Protein AF-U9TXU2-F1 (afdb_monomer_lite)

Secondary structure (DSSP, 8-state):
--HHHHHHTT--HHHHHHHHHHHH-TT--HHHHHHHHHHHHHHHHHHHHHHHHHHHHHHHHHHH---SS-S--HHHHHHHHHTTS--S----

Structure (mmCIF, N/CA/C/O backbone):
data_AF-U9TXU2-F1
#
_entry.id   AF-U9TXU2-F1
#
loop_
_atom_site.group_PDB
_atom_site.id
_atom_site.type_symbol
_atom_site.label_atom_id
_atom_site.label_alt_id
_atom_site.label_comp_id
_atom_site.label_asym_id
_atom_site.label_entity_id
_atom_site.label_seq_id
_atom_site.pdbx_PDB_ins_code
_atom_site.Cartn_x
_atom_site.Cartn_y
_atom_site.Cartn_z
_atom_site.occupancy
_atom_site.B_iso_or_equiv
_atom_site.auth_seq_id
_atom_site.auth_comp_id
_atom_site.auth_asym_id
_atom_site.auth_atom_id
_atom_site.pdbx_PDB_model_num
ATOM 1 N N . MET A 1 1 ? -2.912 1.064 25.537 1.00 62.94 1 MET A N 1
ATOM 2 C CA . MET A 1 1 ? -2.674 0.989 24.079 1.00 62.94 1 MET A CA 1
ATOM 3 C C . MET A 1 1 ? -1.373 1.717 23.763 1.00 62.94 1 MET A C 1
ATOM 5 O O . MET A 1 1 ? -1.159 2.770 24.349 1.00 62.94 1 MET A O 1
ATOM 9 N N . HIS A 1 2 ? -0.496 1.160 22.921 1.00 68.69 2 HIS A N 1
ATOM 10 C CA . HIS A 1 2 ? 0.793 1.774 22.571 1.00 68.69 2 HIS A CA 1
ATOM 11 C C . HIS A 1 2 ? 0.665 2.458 21.193 1.00 68.69 2 HIS A C 1
ATOM 13 O O . HIS A 1 2 ? 0.662 1.762 20.180 1.00 68.69 2 HIS A O 1
ATOM 19 N N . PRO A 1 3 ? 0.497 3.791 21.121 1.00 63.69 3 PRO A N 1
ATOM 20 C CA . PRO A 1 3 ? 0.108 4.481 19.886 1.00 63.69 3 PRO A CA 1
ATOM 21 C C . PRO A 1 3 ? 1.174 4.444 18.781 1.00 63.69 3 PRO A C 1
ATOM 23 O O . PRO A 1 3 ? 0.830 4.612 17.616 1.00 63.69 3 PRO A O 1
ATOM 26 N N . MET A 1 4 ? 2.446 4.188 19.114 1.00 70.44 4 MET A N 1
ATOM 27 C CA . MET A 1 4 ? 3.493 4.025 18.096 1.00 70.44 4 MET A CA 1
ATOM 28 C C . MET A 1 4 ? 3.314 2.748 17.266 1.00 70.44 4 MET A C 1
ATOM 30 O O . MET A 1 4 ? 3.343 2.831 16.047 1.00 70.44 4 MET A O 1
ATOM 34 N N . ILE A 1 5 ? 2.988 1.610 17.891 1.00 78.31 5 ILE A N 1
ATOM 35 C CA . ILE A 1 5 ? 2.817 0.330 17.178 1.00 78.31 5 ILE A CA 1
ATOM 36 C C . ILE A 1 5 ? 1.663 0.403 16.167 1.00 78.31 5 ILE A C 1
ATOM 38 O O . ILE A 1 5 ? 1.757 -0.153 15.081 1.00 78.31 5 ILE A O 1
ATOM 42 N N . ALA A 1 6 ? 0.579 1.117 16.489 1.00 78.50 6 ALA A N 1
ATOM 43 C CA . ALA A 1 6 ? -0.535 1.282 15.556 1.00 78.50 6 ALA A CA 1
ATOM 44 C C . ALA A 1 6 ? -0.128 2.088 14.307 1.00 78.50 6 ALA A C 1
ATOM 46 O O . ALA A 1 6 ? -0.516 1.749 13.196 1.00 78.50 6 ALA A O 1
ATOM 47 N N . ARG A 1 7 ? 0.717 3.112 14.468 1.00 80.75 7 ARG A N 1
ATOM 48 C CA . ARG A 1 7 ? 1.254 3.870 13.329 1.00 80.75 7 ARG A CA 1
ATOM 49 C C . ARG A 1 7 ? 2.229 3.042 12.496 1.00 80.75 7 ARG A C 1
ATOM 51 O O . ARG A 1 7 ? 2.178 3.125 11.274 1.00 80.75 7 ARG A O 1
ATOM 58 N N . ASP A 1 8 ? 3.067 2.230 13.138 1.00 84.12 8 ASP A N 1
ATOM 59 C CA . ASP A 1 8 ? 4.008 1.336 12.446 1.00 84.12 8 ASP A CA 1
ATOM 60 C C . ASP A 1 8 ? 3.281 0.279 11.601 1.00 84.12 8 ASP A C 1
ATOM 62 O O . ASP A 1 8 ? 3.772 -0.132 10.553 1.00 84.12 8 ASP A O 1
ATOM 66 N N . LEU A 1 9 ? 2.085 -0.128 12.034 1.00 82.38 9 LEU A N 1
ATOM 67 C CA . LEU A 1 9 ? 1.212 -1.046 11.303 1.00 82.38 9 LEU A CA 1
ATOM 68 C C . LEU A 1 9 ? 0.404 -0.374 10.183 1.00 82.38 9 LEU A C 1
ATOM 70 O O . LEU A 1 9 ? -0.326 -1.063 9.483 1.00 82.38 9 LEU A O 1
ATOM 74 N N . GLY A 1 10 ? 0.543 0.939 9.982 1.00 82.75 10 GLY A N 1
ATOM 75 C CA . GLY A 1 10 ? -0.111 1.650 8.883 1.00 82.75 10 GLY A CA 1
ATOM 76 C C . GLY A 1 10 ? -1.552 2.083 9.155 1.00 82.75 10 GLY A C 1
ATOM 77 O O . GLY A 1 10 ? -2.202 2.569 8.228 1.00 82.75 10 GLY A O 1
ATOM 78 N N . PHE A 1 11 ? -2.032 1.985 10.400 1.00 83.38 11 PHE A N 1
ATOM 79 C CA . PHE A 1 11 ? -3.335 2.539 10.761 1.00 83.38 11 PHE A CA 1
ATOM 80 C C . PHE A 1 11 ? -3.336 4.059 10.565 1.00 83.38 11 PHE A C 1
ATOM 82 O O . PHE A 1 11 ? -2.434 4.777 11.018 1.00 83.38 11 PHE A O 1
ATOM 89 N N . SER A 1 12 ? -4.379 4.558 9.908 1.00 83.19 12 SER A N 1
ATOM 90 C CA . SER A 1 12 ? -4.657 5.986 9.809 1.00 83.19 12 SER A CA 1
ATOM 91 C C . SER A 1 12 ? -4.973 6.584 11.184 1.00 83.19 12 SER A C 1
ATOM 93 O O . SER A 1 12 ? -5.303 5.886 12.145 1.00 83.19 12 SER A O 1
ATOM 95 N N . LEU A 1 13 ? -4.899 7.913 11.296 1.00 82.94 13 LEU A N 1
ATOM 96 C CA . LEU A 1 13 ? -5.257 8.605 12.540 1.00 82.94 13 LEU A CA 1
ATOM 97 C C . LEU A 1 13 ? -6.718 8.360 12.947 1.00 82.94 13 LEU A C 1
ATOM 99 O O . LEU A 1 13 ? -7.004 8.292 14.141 1.00 82.94 13 LEU A O 1
ATOM 103 N N . GLU A 1 14 ? -7.614 8.206 11.971 1.00 82.44 14 GLU A N 1
ATOM 104 C CA . GLU A 1 14 ? -9.027 7.903 12.200 1.00 82.44 14 GLU A CA 1
ATOM 105 C C . GLU A 1 14 ? -9.208 6.492 12.781 1.00 82.44 14 GLU A C 1
ATOM 107 O O . GLU A 1 14 ? -9.810 6.341 13.843 1.00 82.44 14 GLU A O 1
ATOM 112 N N . GLU A 1 15 ? -8.572 5.474 12.192 1.00 79.31 15 GLU A N 1
ATOM 113 C CA . GLU A 1 15 ? -8.636 4.098 12.708 1.00 79.31 15 GLU A CA 1
ATOM 114 C C . GLU A 1 15 ? -7.974 3.963 14.090 1.00 79.31 15 GLU A C 1
ATOM 116 O O . GLU A 1 15 ? -8.462 3.231 14.954 1.00 79.31 15 GLU A O 1
ATOM 121 N N . ILE A 1 16 ? -6.885 4.699 14.348 1.00 84.88 16 ILE A N 1
ATOM 122 C CA . ILE A 1 16 ? -6.266 4.763 15.683 1.00 84.88 16 ILE A CA 1
ATOM 123 C C . ILE A 1 16 ? -7.242 5.372 16.697 1.00 84.88 16 ILE A C 1
ATOM 125 O O . ILE A 1 16 ? -7.320 4.898 17.835 1.00 84.88 16 ILE A O 1
ATOM 129 N N . ALA A 1 17 ? -7.996 6.405 16.310 1.00 85.31 17 ALA A N 1
ATOM 130 C CA . ALA A 1 17 ? -9.018 6.997 17.165 1.00 85.31 17 ALA A CA 1
ATOM 131 C C . ALA A 1 17 ? -10.161 6.009 17.450 1.00 85.3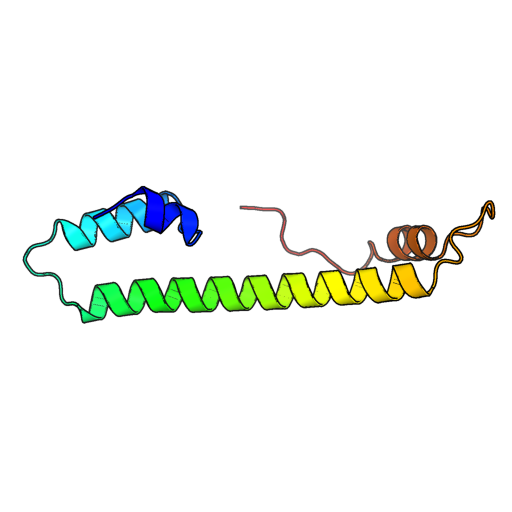1 17 ALA A C 1
ATOM 133 O O . ALA A 1 17 ? -10.639 5.944 18.584 1.00 85.31 17 ALA A O 1
ATOM 134 N N . ASP A 1 18 ? -10.561 5.193 16.477 1.00 83.12 18 ASP A N 1
ATOM 135 C CA . ASP A 1 18 ? -11.588 4.166 16.673 1.00 83.12 18 ASP A CA 1
ATOM 136 C C . ASP A 1 18 ? -11.105 3.007 17.553 1.00 83.12 18 ASP A C 1
ATOM 138 O O . ASP A 1 18 ? -11.816 2.589 18.472 1.00 83.12 18 ASP A O 1
ATOM 142 N N . LEU A 1 19 ? -9.853 2.566 17.389 1.00 82.25 19 LEU A N 1
ATOM 143 C CA . LEU A 1 19 ? -9.206 1.617 18.302 1.00 82.25 19 LEU A CA 1
ATOM 144 C C . LEU A 1 19 ? -9.140 2.160 19.739 1.00 82.25 19 LEU A C 1
ATOM 146 O O . LEU A 1 19 ? -9.358 1.411 20.695 1.00 82.25 19 LEU A O 1
ATOM 150 N N . LEU A 1 20 ? -8.877 3.460 19.909 1.00 82.94 20 LEU A N 1
ATOM 151 C CA . LEU A 1 20 ? -8.892 4.130 21.214 1.00 82.94 20 LEU A CA 1
ATOM 152 C C . LEU A 1 20 ? -10.288 4.163 21.838 1.00 82.94 20 LEU A C 1
ATOM 154 O O . LEU A 1 20 ? -10.414 3.900 23.037 1.00 82.94 20 LEU A O 1
ATOM 158 N N . LYS A 1 21 ? -11.330 4.455 21.049 1.00 83.25 21 LYS A N 1
A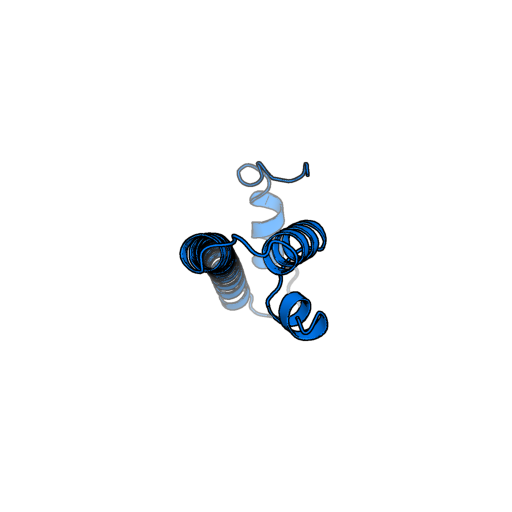TOM 159 C CA . LYS A 1 21 ? -12.728 4.430 21.513 1.00 83.25 21 LYS A CA 1
ATOM 160 C C . LYS A 1 21 ? -13.111 3.031 21.986 1.00 83.25 21 LYS A C 1
ATOM 162 O O . LYS A 1 21 ? -13.588 2.889 23.110 1.00 83.25 21 LYS A O 1
ATOM 167 N N . LEU A 1 22 ? -12.815 2.003 21.183 1.00 80.88 22 LEU A N 1
ATOM 168 C CA . LEU A 1 22 ? -13.039 0.605 21.556 1.00 80.88 22 LEU A CA 1
ATOM 169 C C . LEU A 1 22 ? -12.255 0.234 22.816 1.00 80.88 22 LEU A C 1
ATOM 171 O O . LEU A 1 22 ? -12.790 -0.421 23.700 1.00 80.88 22 LEU A O 1
ATOM 175 N N . TRP A 1 23 ? -11.004 0.681 22.953 1.00 74.31 23 TRP A N 1
ATOM 176 C CA . TRP A 1 23 ? -10.210 0.440 24.159 1.00 74.31 23 TRP A CA 1
ATOM 177 C C . TRP A 1 23 ? -10.792 1.110 25.415 1.00 74.31 23 TRP A C 1
ATOM 179 O O . TRP A 1 23 ? -10.645 0.577 26.517 1.00 74.31 23 TRP A O 1
ATOM 189 N N . ASN A 1 24 ? -11.428 2.271 25.283 1.00 76.88 24 ASN A N 1
ATOM 190 C CA . ASN A 1 24 ? -12.005 2.984 26.421 1.00 76.88 24 ASN A CA 1
ATOM 191 C C . ASN A 1 24 ? -13.386 2.440 26.835 1.00 76.88 24 ASN A C 1
ATOM 193 O O . ASN A 1 24 ? -13.831 2.679 27.958 1.00 76.88 24 ASN A O 1
ATOM 197 N N . ASP A 1 25 ? -14.044 1.677 25.961 1.00 81.12 25 ASP A N 1
ATOM 198 C CA . ASP A 1 25 ? -15.290 0.982 26.266 1.00 81.12 25 ASP A CA 1
ATOM 199 C C . ASP A 1 25 ? -15.031 -0.263 27.137 1.00 81.12 25 ASP A C 1
ATOM 201 O O . ASP A 1 25 ? -14.320 -1.200 26.757 1.00 81.12 25 ASP A O 1
ATOM 205 N N . LYS A 1 26 ? -15.615 -0.275 28.342 1.00 70.69 26 LYS A N 1
ATOM 206 C CA . LYS A 1 26 ? -15.502 -1.390 29.298 1.00 70.69 26 LYS A CA 1
ATOM 207 C C . LYS A 1 26 ? -16.414 -2.573 28.973 1.00 70.69 26 LYS A C 1
ATOM 209 O O . LYS A 1 26 ? -16.249 -3.629 29.576 1.00 70.69 26 LYS A O 1
ATOM 214 N N . SER A 1 27 ? -17.352 -2.398 28.048 1.00 79.00 27 SER A N 1
ATOM 215 C CA . SER A 1 27 ? -18.259 -3.438 27.556 1.00 79.00 27 SER A CA 1
ATOM 216 C C . SER A 1 27 ? -17.788 -4.085 26.251 1.00 79.00 27 SER A C 1
ATOM 218 O O . SER A 1 27 ? -18.431 -5.019 25.771 1.00 79.00 27 SER A O 1
ATOM 220 N N . ARG A 1 28 ? -16.657 -3.624 25.693 1.00 78.75 28 ARG A N 1
ATOM 221 C CA . ARG A 1 28 ? -16.153 -4.089 24.397 1.00 78.75 28 ARG A CA 1
ATOM 222 C C . ARG A 1 28 ? -16.002 -5.606 24.359 1.00 78.75 28 ARG A C 1
ATOM 224 O O . ARG A 1 28 ? -15.471 -6.223 25.290 1.00 78.75 28 ARG A O 1
ATOM 231 N N . GLN A 1 29 ? -16.347 -6.192 23.221 1.00 82.56 29 GLN A N 1
ATOM 232 C CA . GLN A 1 29 ? -16.006 -7.576 22.941 1.00 82.56 29 GLN A CA 1
ATOM 233 C C . GLN A 1 29 ? -14.691 -7.635 22.166 1.00 82.56 29 GLN A C 1
ATOM 235 O O . GLN A 1 29 ? -14.406 -6.815 21.295 1.00 82.56 29 GLN A O 1
ATOM 240 N N . SER A 1 30 ? -13.862 -8.638 22.462 1.00 82.75 30 SER A N 1
ATOM 241 C CA . SER A 1 30 ? -12.637 -8.888 21.691 1.00 82.75 30 SER A CA 1
ATOM 242 C C . SER A 1 30 ? -12.930 -9.189 20.216 1.00 82.75 30 SER A C 1
ATOM 244 O O . SER A 1 30 ? -12.069 -8.961 19.369 1.00 82.75 30 SER A O 1
ATOM 246 N N . ALA A 1 31 ? -14.148 -9.651 19.908 1.00 85.75 31 ALA A N 1
ATOM 247 C CA . ALA A 1 31 ? -14.639 -9.862 18.552 1.00 85.75 31 ALA A CA 1
ATOM 248 C C . ALA A 1 31 ? -14.635 -8.569 17.718 1.00 85.75 31 ALA A C 1
ATOM 250 O O . ALA A 1 31 ? -14.175 -8.598 16.578 1.00 85.75 31 ALA A O 1
ATOM 251 N N . ASP A 1 32 ? -15.050 -7.437 18.292 1.00 80.94 32 ASP A N 1
ATOM 252 C CA . ASP A 1 32 ? -15.091 -6.151 17.584 1.00 80.94 32 ASP A CA 1
ATOM 253 C C . ASP A 1 32 ? -13.686 -5.638 17.263 1.00 80.94 32 ASP A C 1
ATOM 255 O O . ASP A 1 32 ? -13.412 -5.195 16.149 1.00 80.94 32 ASP A O 1
ATOM 259 N N . VAL A 1 33 ? -12.763 -5.783 18.220 1.00 83.81 33 VAL A N 1
ATOM 260 C CA . VAL A 1 33 ? -11.348 -5.432 18.031 1.00 83.81 33 VAL A CA 1
ATOM 261 C C . VAL A 1 33 ? -10.714 -6.312 16.953 1.00 83.81 33 VAL A C 1
ATOM 263 O O . VAL A 1 33 ? -9.986 -5.813 16.097 1.00 83.81 33 VAL A O 1
ATOM 266 N N . LYS A 1 34 ? -11.004 -7.621 16.966 1.00 87.19 34 LYS A N 1
ATOM 267 C CA . LYS A 1 34 ? -10.503 -8.556 15.952 1.00 87.19 34 LYS A CA 1
ATOM 268 C C . LYS A 1 34 ? -11.044 -8.222 14.563 1.00 87.19 34 LYS A C 1
ATOM 270 O O . LYS A 1 34 ? -10.278 -8.274 13.609 1.00 87.19 34 LYS A O 1
ATOM 275 N N . ARG A 1 35 ? -12.331 -7.880 14.449 1.00 87.69 35 ARG A N 1
ATOM 276 C CA . ARG A 1 35 ? -12.952 -7.507 13.173 1.00 87.69 35 ARG A CA 1
ATOM 277 C C . ARG A 1 35 ? -12.275 -6.277 12.567 1.00 87.69 35 ARG A C 1
ATOM 279 O O . ARG A 1 35 ? -11.852 -6.347 11.422 1.00 87.69 35 ARG A O 1
ATOM 286 N N . LEU A 1 36 ? -12.089 -5.213 13.351 1.00 84.88 36 LEU A N 1
ATOM 287 C CA . LEU A 1 36 ? -11.414 -3.996 12.885 1.00 84.88 36 LEU A CA 1
ATOM 288 C C . LEU A 1 36 ? -9.966 -4.268 12.444 1.00 84.88 36 LEU A C 1
ATOM 290 O O . LEU A 1 36 ? -9.528 -3.798 11.399 1.00 84.88 36 LEU A O 1
ATOM 294 N N . ALA A 1 37 ? -9.222 -5.066 13.217 1.00 85.69 37 ALA A N 1
ATOM 295 C CA . ALA A 1 37 ? -7.859 -5.443 12.850 1.00 85.69 37 ALA A CA 1
ATOM 296 C C . ALA A 1 37 ? -7.807 -6.285 11.560 1.00 85.69 37 ALA A C 1
ATOM 298 O O . ALA A 1 37 ? -6.887 -6.115 10.763 1.00 85.69 37 ALA A O 1
ATOM 299 N N . GLN A 1 38 ? -8.784 -7.173 11.347 1.00 90.62 38 GLN A N 1
ATOM 300 C CA . GLN A 1 38 ? -8.878 -7.980 10.130 1.00 90.62 38 GLN A CA 1
ATOM 301 C C . GLN A 1 38 ? -9.221 -7.121 8.909 1.00 90.62 38 GLN A C 1
ATOM 303 O O . GLN A 1 38 ? -8.568 -7.256 7.883 1.00 90.62 38 GLN A O 1
ATOM 308 N N . GLU A 1 39 ? -10.177 -6.197 9.029 1.00 89.25 39 GLU A N 1
ATOM 309 C CA . GLU A 1 39 ? -10.533 -5.264 7.949 1.00 89.25 39 GLU A CA 1
ATOM 310 C C . GLU A 1 39 ? -9.318 -4.438 7.493 1.00 89.25 39 GLU A C 1
ATOM 312 O O . GLU A 1 39 ? -9.092 -4.275 6.291 1.00 89.25 39 GLU A O 1
ATOM 317 N N . HIS A 1 40 ? -8.495 -3.980 8.444 1.00 88.56 40 HIS A N 1
ATOM 318 C CA . HIS A 1 40 ? -7.256 -3.266 8.137 1.00 88.56 40 HIS A CA 1
ATOM 319 C C . HIS A 1 40 ? -6.195 -4.177 7.496 1.00 88.56 40 HIS A C 1
ATOM 321 O O . HIS A 1 40 ? -5.545 -3.778 6.530 1.00 88.56 40 HIS A O 1
ATOM 327 N N . MET A 1 41 ? -6.041 -5.417 7.980 1.00 91.38 41 MET A N 1
ATOM 328 C CA . MET A 1 41 ? -5.142 -6.405 7.368 1.00 91.38 41 MET A CA 1
ATOM 329 C C . MET A 1 41 ? -5.507 -6.655 5.901 1.00 91.38 41 MET A C 1
ATOM 331 O O . MET A 1 41 ? -4.641 -6.581 5.031 1.00 91.38 41 MET A O 1
ATOM 335 N N . ASP A 1 42 ? -6.790 -6.873 5.617 1.00 93.56 42 ASP A N 1
ATOM 336 C CA . ASP A 1 42 ? -7.272 -7.120 4.259 1.00 93.56 42 ASP A CA 1
ATOM 337 C C . ASP A 1 42 ? -6.993 -5.911 3.343 1.00 93.56 42 ASP A C 1
ATOM 339 O O . ASP A 1 42 ? -6.719 -6.069 2.151 1.00 93.56 42 ASP A O 1
ATOM 343 N N . ASP A 1 43 ? -7.044 -4.683 3.873 1.00 88.88 43 ASP A N 1
ATOM 344 C CA . ASP A 1 43 ? -6.679 -3.481 3.119 1.00 88.88 43 ASP A CA 1
ATOM 345 C C . ASP A 1 43 ? -5.182 -3.385 2.822 1.00 88.88 43 ASP A C 1
ATOM 347 O O . ASP A 1 43 ? -4.793 -3.095 1.685 1.00 88.88 43 ASP A O 1
ATOM 351 N N . LEU A 1 44 ? -4.335 -3.689 3.806 1.00 89.44 44 LEU A N 1
ATOM 352 C CA . LEU A 1 44 ? -2.890 -3.759 3.610 1.00 89.44 44 LEU A CA 1
ATOM 353 C C . LEU A 1 44 ? -2.527 -4.796 2.543 1.00 89.44 44 LEU A C 1
ATOM 355 O O . LEU A 1 44 ? -1.742 -4.491 1.644 1.00 89.44 44 LEU A O 1
ATOM 359 N N . GLU A 1 45 ? -3.134 -5.983 2.580 1.00 93.25 45 GLU A N 1
ATOM 360 C CA . GLU A 1 45 ? -2.908 -7.030 1.580 1.00 93.25 45 GLU A CA 1
ATOM 361 C C . GLU A 1 45 ? -3.305 -6.573 0.168 1.00 93.25 45 GLU A C 1
ATOM 363 O O . GLU A 1 45 ? -2.521 -6.734 -0.775 1.00 93.25 45 GLU A O 1
ATOM 368 N N . ARG A 1 46 ? -4.459 -5.907 0.013 1.00 93.12 46 ARG A N 1
ATOM 369 C CA . ARG A 1 46 ? -4.875 -5.314 -1.274 1.00 93.12 46 ARG A CA 1
ATOM 370 C C . ARG A 1 46 ? -3.882 -4.268 -1.776 1.00 93.12 46 ARG A C 1
ATOM 372 O O . ARG A 1 46 ? -3.522 -4.263 -2.958 1.00 93.12 46 ARG A O 1
ATOM 379 N N . ARG A 1 47 ? -3.409 -3.377 -0.898 1.00 87.94 47 ARG A N 1
ATOM 380 C CA . ARG A 1 47 ? -2.398 -2.365 -1.251 1.00 87.94 47 ARG A CA 1
ATOM 381 C C . ARG A 1 47 ? -1.083 -3.021 -1.658 1.00 87.94 47 ARG A C 1
ATOM 383 O O . ARG A 1 47 ? -0.499 -2.621 -2.663 1.00 87.94 47 ARG A O 1
ATOM 390 N N . MET A 1 48 ? -0.635 -4.046 -0.936 1.00 92.56 48 MET A N 1
ATOM 391 C CA . MET A 1 48 ? 0.569 -4.806 -1.279 1.00 92.56 48 MET A CA 1
ATOM 392 C C . MET A 1 48 ? 0.451 -5.461 -2.653 1.00 92.56 48 MET A C 1
ATOM 394 O O . MET A 1 48 ? 1.403 -5.418 -3.430 1.00 92.56 48 MET A O 1
ATOM 398 N N . GLU A 1 49 ? -0.703 -6.036 -2.983 1.00 95.62 49 GLU A N 1
ATOM 399 C CA . GLU A 1 49 ? -0.940 -6.627 -4.298 1.00 95.62 49 GLU A CA 1
ATOM 400 C C . GLU A 1 49 ? -0.896 -5.571 -5.415 1.00 95.62 49 GLU A C 1
ATOM 402 O O . GLU A 1 49 ? -0.235 -5.771 -6.436 1.00 95.62 49 GLU A O 1
ATOM 407 N N . ASN A 1 50 ? -1.515 -4.405 -5.200 1.00 92.56 50 ASN A N 1
ATOM 408 C CA . ASN A 1 50 ? -1.423 -3.268 -6.122 1.00 92.56 50 ASN A CA 1
ATOM 409 C C . ASN A 1 50 ? 0.026 -2.805 -6.322 1.00 92.56 50 ASN A C 1
ATOM 411 O O . ASN A 1 50 ? 0.473 -2.649 -7.459 1.00 92.56 50 ASN A O 1
ATOM 415 N N . MET A 1 51 ? 0.782 -2.639 -5.234 1.00 94.56 51 MET A N 1
ATOM 416 C CA . MET A 1 51 ? 2.192 -2.249 -5.297 1.00 94.56 51 MET A CA 1
ATOM 417 C C . MET A 1 51 ? 3.042 -3.293 -6.020 1.00 94.56 51 MET A C 1
ATOM 419 O O . MET A 1 51 ? 3.907 -2.927 -6.814 1.00 94.56 51 MET A O 1
ATOM 423 N N . ARG A 1 52 ? 2.774 -4.589 -5.813 1.00 96.38 52 ARG A N 1
ATOM 424 C CA . ARG A 1 52 ? 3.434 -5.674 -6.555 1.00 96.38 52 ARG A CA 1
ATOM 425 C C . ARG A 1 52 ? 3.148 -5.579 -8.051 1.00 96.38 52 ARG A C 1
ATOM 427 O O . ARG A 1 52 ? 4.096 -5.579 -8.828 1.00 96.38 52 ARG A O 1
ATOM 434 N N . ARG A 1 53 ? 1.887 -5.388 -8.456 1.00 94.88 53 ARG A N 1
ATOM 435 C CA . ARG A 1 53 ? 1.515 -5.196 -9.873 1.00 94.88 53 ARG A CA 1
ATOM 436 C C . ARG A 1 53 ? 2.243 -4.011 -10.514 1.00 94.88 53 ARG A C 1
ATOM 438 O O . ARG A 1 53 ? 2.756 -4.121 -11.630 1.00 94.88 53 ARG A O 1
ATOM 445 N N . MET A 1 54 ? 2.311 -2.883 -9.809 1.00 92.94 54 MET A N 1
ATOM 446 C CA . MET A 1 54 ? 3.034 -1.697 -10.277 1.00 92.94 54 MET A CA 1
ATOM 447 C C . MET A 1 54 ? 4.537 -1.966 -10.397 1.00 92.94 54 MET A C 1
ATOM 449 O O . MET A 1 54 ? 5.146 -1.631 -11.413 1.00 92.94 54 MET A O 1
ATOM 453 N N . ALA A 1 55 ? 5.127 -2.621 -9.395 1.00 95.31 55 ALA A N 1
ATOM 454 C CA . ALA A 1 55 ? 6.535 -2.996 -9.406 1.00 95.31 55 ALA A CA 1
ATOM 455 C C . ALA A 1 55 ? 6.864 -3.971 -10.544 1.00 95.31 55 ALA A C 1
ATOM 457 O O . ALA A 1 55 ? 7.904 -3.825 -11.182 1.00 95.31 55 ALA A O 1
ATOM 458 N N . ASP A 1 56 ? 5.990 -4.933 -10.836 1.00 96.06 56 ASP A N 1
ATOM 459 C CA . ASP A 1 56 ? 6.169 -5.880 -11.938 1.00 96.06 56 ASP A CA 1
ATOM 460 C C . ASP A 1 56 ? 6.088 -5.190 -13.300 1.00 96.06 56 ASP A C 1
ATOM 462 O O . ASP A 1 56 ? 6.925 -5.443 -14.170 1.00 96.06 56 ASP A O 1
ATOM 466 N N . THR A 1 57 ? 5.152 -4.249 -13.454 1.00 92.81 57 THR A N 1
ATOM 467 C CA . THR A 1 57 ? 5.057 -3.394 -14.646 1.00 92.81 57 THR A CA 1
ATOM 468 C C . THR A 1 57 ? 6.350 -2.607 -14.845 1.00 92.81 57 THR A C 1
ATOM 470 O O . THR A 1 57 ? 6.975 -2.682 -15.903 1.00 92.81 57 THR A O 1
ATOM 473 N N . LEU A 1 58 ? 6.818 -1.910 -13.806 1.00 94.44 58 LEU A N 1
ATOM 474 C CA . LEU A 1 58 ? 8.060 -1.144 -13.873 1.00 94.44 58 LEU A CA 1
ATOM 475 C C . LEU A 1 58 ? 9.277 -2.043 -14.134 1.00 94.44 58 LEU A C 1
ATOM 477 O O . LEU A 1 58 ? 10.159 -1.684 -14.910 1.00 94.44 58 LEU A O 1
ATOM 481 N N . ARG A 1 59 ? 9.318 -3.244 -13.548 1.00 96.31 59 ARG A N 1
ATOM 482 C CA . ARG A 1 59 ? 10.379 -4.232 -13.779 1.00 96.31 59 ARG A CA 1
ATOM 483 C C . ARG A 1 59 ? 10.421 -4.685 -15.236 1.00 96.31 59 ARG A C 1
ATOM 485 O O . ARG A 1 59 ? 11.513 -4.861 -15.772 1.00 96.31 59 ARG A O 1
ATOM 492 N N . ALA A 1 60 ? 9.268 -4.877 -15.875 1.00 94.12 60 ALA A N 1
ATOM 493 C CA . ALA A 1 60 ? 9.198 -5.199 -17.298 1.00 94.12 60 ALA A CA 1
ATOM 494 C C . ALA A 1 60 ? 9.746 -4.049 -18.158 1.00 94.12 60 ALA A C 1
ATOM 496 O O . ALA A 1 60 ? 10.561 -4.288 -19.048 1.00 94.12 60 ALA A O 1
ATOM 497 N N . LEU A 1 61 ? 9.385 -2.804 -17.831 1.00 93.62 61 LEU A N 1
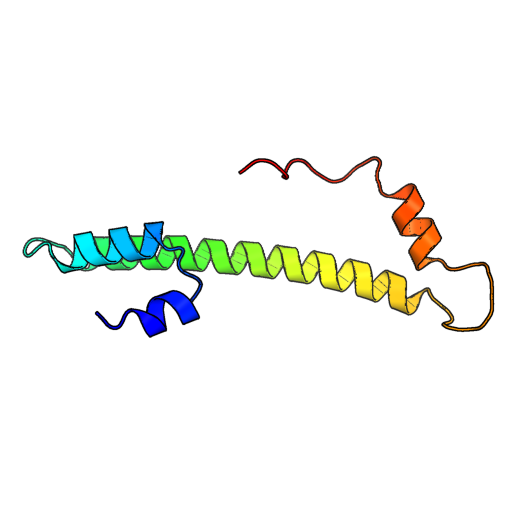ATOM 498 C CA . LEU A 1 61 ? 9.896 -1.619 -18.523 1.00 93.62 61 LEU A CA 1
ATOM 499 C C . LEU A 1 61 ? 11.414 -1.469 -18.363 1.00 93.62 61 LEU A C 1
ATOM 501 O O . LEU A 1 61 ? 12.116 -1.261 -19.350 1.00 93.62 61 LEU A O 1
ATOM 505 N N . ILE A 1 62 ? 11.940 -1.661 -17.151 1.00 95.12 62 ILE A N 1
ATOM 506 C CA . ILE A 1 62 ? 13.386 -1.641 -16.890 1.00 95.12 62 ILE A CA 1
ATOM 507 C C . ILE A 1 62 ? 14.102 -2.710 -17.720 1.00 95.12 62 ILE A C 1
ATOM 509 O O . ILE A 1 62 ? 15.103 -2.404 -18.354 1.00 95.12 62 ILE A O 1
ATOM 513 N N . LYS A 1 63 ? 13.575 -3.942 -17.777 1.00 94.81 63 LYS A N 1
ATOM 514 C CA . LYS A 1 63 ? 14.157 -5.022 -18.597 1.00 94.81 63 LYS A CA 1
ATOM 515 C C . LYS A 1 63 ? 14.177 -4.700 -20.092 1.00 94.81 63 LYS A C 1
ATOM 517 O O . LYS A 1 63 ? 15.041 -5.204 -20.799 1.00 94.81 63 LYS A O 1
ATOM 522 N N . SER A 1 64 ? 13.217 -3.910 -20.570 1.00 91.62 64 SER A N 1
ATOM 523 C CA . SER A 1 64 ? 13.158 -3.480 -21.970 1.00 91.62 64 SER A CA 1
ATOM 524 C C . SER A 1 64 ? 14.092 -2.309 -22.292 1.00 91.62 64 SER A C 1
ATOM 526 O O . SER A 1 64 ? 14.313 -2.013 -23.461 1.00 91.62 64 SER A O 1
ATOM 528 N N . CYS A 1 65 ? 14.644 -1.638 -21.278 1.00 94.25 65 CYS A N 1
ATOM 529 C CA . CYS A 1 65 ? 15.519 -0.489 -21.454 1.00 94.25 65 CYS A CA 1
ATOM 530 C C . CYS A 1 65 ? 16.987 -0.924 -21.525 1.00 94.25 65 CYS A C 1
ATOM 532 O O . CYS A 1 65 ? 17.475 -1.607 -20.628 1.00 94.25 65 CYS A O 1
ATOM 534 N N . ALA A 1 66 ? 17.704 -0.483 -22.564 1.00 91.69 66 ALA A N 1
ATOM 535 C CA . ALA A 1 66 ? 19.134 -0.760 -22.716 1.00 91.69 66 ALA A CA 1
ATOM 536 C C . ALA A 1 66 ? 20.004 -0.013 -21.687 1.00 91.69 66 ALA A C 1
ATOM 538 O O . ALA A 1 66 ? 21.077 -0.496 -21.335 1.00 91.69 66 ALA A O 1
ATOM 539 N N . GLY A 1 67 ? 19.535 1.138 -21.186 1.00 90.94 67 GLY A N 1
ATOM 540 C CA . GLY A 1 67 ? 20.259 1.943 -20.198 1.00 90.94 67 GLY A CA 1
ATOM 541 C C . GLY A 1 67 ? 21.521 2.624 -20.741 1.00 90.94 67 GLY A C 1
ATOM 542 O O . GLY A 1 67 ? 22.461 2.834 -19.980 1.00 90.94 67 GLY A O 1
ATOM 543 N N . ASP A 1 68 ? 21.558 2.938 -22.037 1.00 91.06 68 ASP A N 1
ATOM 544 C CA . ASP A 1 68 ? 22.676 3.586 -22.727 1.00 91.06 68 ASP A CA 1
ATOM 545 C C . ASP A 1 68 ? 22.317 5.010 -23.207 1.00 91.06 68 ASP A C 1
ATOM 547 O O . ASP A 1 68 ? 21.272 5.5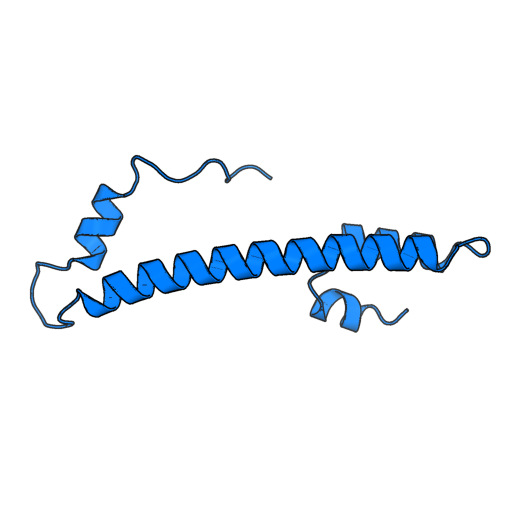59 -22.861 1.00 91.06 68 ASP A O 1
ATOM 551 N N . GLU A 1 69 ? 23.199 5.643 -23.987 1.00 89.88 69 GLU A N 1
ATOM 552 C CA . GLU A 1 69 ? 23.066 7.040 -24.444 1.0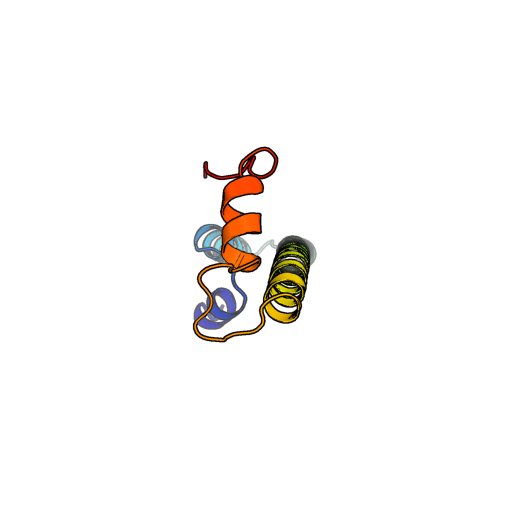0 89.88 69 GLU A CA 1
ATOM 553 C C . GLU A 1 69 ? 22.043 7.233 -25.586 1.00 89.88 69 GLU A C 1
ATOM 555 O O . GLU A 1 69 ? 21.989 8.292 -26.218 1.00 89.88 69 GLU A O 1
ATOM 560 N N . ARG A 1 70 ? 21.227 6.217 -25.896 1.00 85.88 70 ARG A N 1
ATOM 561 C CA . ARG A 1 70 ? 20.234 6.297 -26.974 1.00 85.88 70 ARG A CA 1
ATOM 562 C C . ARG A 1 70 ? 19.054 7.182 -26.574 1.00 85.88 70 ARG A C 1
ATOM 564 O O . ARG A 1 70 ? 18.549 7.130 -25.458 1.00 85.88 70 ARG A O 1
ATOM 571 N N . VAL A 1 71 ? 18.543 7.935 -27.547 1.00 84.38 71 VAL A N 1
ATOM 572 C CA . VAL A 1 71 ? 17.336 8.772 -27.391 1.00 84.38 71 VAL A CA 1
ATOM 573 C C . VAL A 1 71 ? 16.063 7.914 -27.297 1.00 84.38 71 VAL A C 1
ATOM 575 O O . VAL A 1 71 ? 15.053 8.321 -26.724 1.00 84.38 71 VAL A O 1
ATOM 578 N N . GLU A 1 72 ? 16.106 6.696 -27.838 1.00 84.94 72 GLU A N 1
ATOM 579 C CA . GLU A 1 72 ? 14.999 5.743 -27.809 1.00 84.94 72 GLU A CA 1
ATOM 580 C C . GLU A 1 72 ? 14.933 5.025 -26.454 1.00 84.94 72 GLU A C 1
ATOM 582 O O . GLU A 1 72 ? 15.572 3.998 -26.245 1.00 84.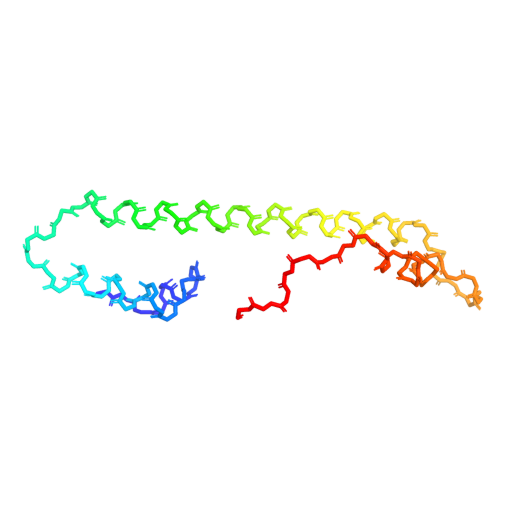94 72 GLU A O 1
ATOM 587 N N . CYS A 1 73 ? 14.140 5.567 -25.527 1.00 92.38 73 CYS A N 1
ATOM 588 C CA . CYS A 1 73 ? 13.894 4.969 -24.215 1.00 92.38 73 CYS A CA 1
ATOM 589 C C . CYS A 1 73 ? 12.496 4.318 -24.153 1.00 92.38 73 CYS A C 1
ATOM 591 O O . CYS A 1 73 ? 11.496 5.038 -24.047 1.00 92.38 73 CYS A O 1
ATOM 593 N N . PRO A 1 74 ? 12.390 2.973 -24.156 1.00 89.44 74 PRO A N 1
ATOM 594 C CA . PRO A 1 74 ? 11.102 2.269 -24.108 1.00 89.44 74 PRO A CA 1
ATOM 595 C C . PRO A 1 74 ? 10.267 2.575 -22.858 1.00 89.44 74 PRO A C 1
ATOM 597 O O . PRO A 1 74 ? 9.036 2.555 -22.917 1.00 89.44 74 PRO A O 1
ATOM 600 N N . ILE A 1 75 ? 10.919 2.912 -21.736 1.00 92.38 75 ILE A N 1
ATOM 601 C CA . ILE A 1 75 ? 10.243 3.345 -20.503 1.00 92.38 75 ILE A CA 1
ATOM 602 C C . ILE A 1 75 ? 9.444 4.624 -20.776 1.00 92.38 75 ILE A C 1
ATOM 604 O O . ILE A 1 75 ? 8.242 4.657 -20.528 1.00 92.38 75 ILE A O 1
ATOM 608 N N . LEU A 1 76 ? 10.091 5.660 -21.321 1.00 90.81 76 LEU A N 1
ATOM 609 C CA . LEU A 1 76 ? 9.439 6.942 -21.604 1.00 90.81 76 LEU A CA 1
ATOM 610 C C . LEU A 1 76 ? 8.381 6.802 -22.700 1.00 90.81 76 LEU A C 1
ATOM 612 O O . LEU A 1 76 ? 7.288 7.333 -22.543 1.00 90.81 76 LEU A O 1
ATOM 616 N N . GLN A 1 77 ? 8.656 6.029 -23.757 1.00 88.69 77 GLN A N 1
ATOM 617 C CA . GLN A 1 77 ? 7.669 5.759 -24.811 1.00 88.69 77 GLN A CA 1
ATOM 618 C C . GLN A 1 77 ? 6.399 5.104 -24.252 1.00 88.69 77 GLN A C 1
ATOM 620 O O . GLN A 1 77 ? 5.287 5.507 -24.597 1.00 88.69 77 GLN A O 1
ATOM 625 N N . THR A 1 78 ? 6.548 4.122 -23.358 1.00 87.38 78 THR A N 1
ATOM 626 C CA . THR A 1 78 ? 5.396 3.446 -22.749 1.00 87.38 78 THR A CA 1
ATOM 627 C C . THR A 1 78 ? 4.645 4.372 -21.797 1.00 87.38 78 THR A C 1
ATOM 629 O O . THR A 1 78 ? 3.422 4.430 -21.850 1.00 87.38 78 THR A O 1
ATOM 632 N N . LEU A 1 79 ? 5.344 5.144 -20.960 1.00 87.31 79 LEU A N 1
ATOM 633 C CA . LEU A 1 79 ? 4.695 6.080 -20.036 1.00 87.31 79 LEU A CA 1
ATOM 634 C C . LEU A 1 79 ? 3.939 7.194 -20.775 1.00 87.31 79 LEU A C 1
ATOM 636 O O . LEU A 1 79 ? 2.827 7.517 -20.384 1.00 87.31 79 LEU A O 1
ATOM 640 N N . MET A 1 80 ? 4.479 7.706 -21.884 1.00 86.25 80 MET A N 1
ATOM 641 C CA . MET A 1 80 ? 3.823 8.730 -22.711 1.00 86.25 80 MET A CA 1
ATOM 642 C C . MET A 1 80 ? 2.620 8.204 -23.513 1.00 86.25 80 MET A C 1
ATOM 644 O O . MET A 1 80 ? 1.831 8.994 -24.024 1.00 86.25 80 MET A O 1
ATOM 648 N N . THR A 1 81 ? 2.471 6.882 -23.653 1.00 79.00 81 THR A N 1
ATOM 649 C CA . THR A 1 81 ? 1.349 6.251 -24.373 1.00 79.00 81 THR A CA 1
ATOM 650 C C . THR A 1 81 ? 0.320 5.597 -23.442 1.00 79.00 81 THR A C 1
ATOM 652 O O . THR A 1 81 ? -0.832 5.413 -23.837 1.00 79.00 81 THR A O 1
ATOM 655 N N . ALA A 1 82 ? 0.695 5.275 -22.198 1.00 65.88 82 ALA A N 1
ATOM 656 C CA . ALA A 1 82 ? -0.146 4.571 -21.227 1.00 65.88 82 ALA A CA 1
ATOM 657 C C . ALA A 1 82 ? -1.191 5.451 -20.506 1.00 65.88 82 ALA A C 1
ATOM 659 O O . ALA A 1 82 ? -2.101 4.903 -19.875 1.00 65.88 82 ALA A O 1
ATOM 660 N N . ASP A 1 83 ? -1.132 6.780 -20.643 1.00 55.84 83 ASP A N 1
ATOM 661 C CA . ASP A 1 83 ? -2.072 7.723 -20.006 1.00 55.84 83 ASP A CA 1
ATOM 662 C C . ASP A 1 83 ? -3.544 7.549 -20.443 1.00 55.84 83 ASP A C 1
ATOM 664 O O . ASP A 1 83 ? -4.458 8.035 -19.783 1.00 55.84 83 ASP A O 1
ATOM 668 N N . ALA A 1 84 ? -3.830 6.795 -21.510 1.00 50.78 84 ALA A N 1
ATOM 669 C CA . ALA A 1 84 ? -5.195 6.649 -22.018 1.00 50.78 84 ALA A CA 1
ATOM 670 C C . ALA A 1 84 ? -6.096 5.659 -21.242 1.00 50.78 84 ALA A C 1
ATOM 672 O O . ALA A 1 84 ? -7.285 5.580 -21.556 1.00 50.78 84 ALA A O 1
ATOM 673 N N . LYS A 1 85 ? -5.584 4.859 -20.286 1.00 48.41 85 LYS A N 1
ATOM 674 C CA . LYS A 1 85 ? -6.390 3.765 -19.683 1.00 48.41 85 LYS A CA 1
ATOM 675 C C . LYS A 1 85 ? -6.329 3.559 -18.169 1.00 48.41 85 LYS A C 1
ATOM 677 O O . LYS A 1 85 ? -7.023 2.666 -17.688 1.00 48.41 85 LYS A O 1
ATOM 682 N N . SER A 1 86 ? -5.598 4.358 -17.394 1.00 52.75 86 SER A N 1
ATOM 683 C CA . SER A 1 86 ? -5.436 4.039 -15.967 1.00 52.75 86 SER A CA 1
ATOM 684 C C . SER A 1 86 ? -5.435 5.289 -15.093 1.00 52.75 86 SER A C 1
ATOM 686 O O . SER A 1 86 ? -4.380 5.886 -14.946 1.00 52.75 86 SER A O 1
ATOM 688 N N . HIS A 1 87 ? -6.596 5.671 -14.536 1.00 42.38 87 HIS A N 1
ATOM 689 C CA . HIS A 1 87 ? -6.776 6.166 -13.151 1.00 42.38 87 HIS A CA 1
ATOM 690 C C . HIS A 1 87 ? -8.238 6.602 -12.883 1.00 42.38 87 HIS A C 1
ATOM 692 O O . HIS A 1 87 ? -8.618 7.724 -13.212 1.00 42.38 87 HIS A O 1
ATOM 698 N N . PRO A 1 88 ? -9.058 5.790 -12.194 1.00 43.78 88 PRO A N 1
ATOM 699 C CA . PRO A 1 88 ? -10.119 6.283 -11.327 1.00 43.78 88 PRO A CA 1
ATOM 700 C C . PRO A 1 88 ? -9.589 6.232 -9.887 1.00 43.78 88 PRO A C 1
ATOM 702 O O . PRO A 1 88 ? -9.664 5.188 -9.244 1.00 43.78 88 PRO A O 1
ATOM 705 N N . GLY A 1 89 ? -8.963 7.299 -9.385 1.00 48.44 89 GLY A N 1
ATOM 706 C CA . GLY A 1 89 ? -8.398 7.207 -8.030 1.00 48.44 89 GLY A CA 1
ATOM 707 C C . GLY A 1 89 ? -7.683 8.410 -7.433 1.00 48.44 89 GLY A C 1
ATOM 708 O O . GLY A 1 89 ? -7.076 8.249 -6.384 1.00 48.44 89 GLY A O 1
ATOM 709 N N . MET A 1 90 ? -7.749 9.600 -8.032 1.00 46.38 90 MET A N 1
ATOM 710 C CA . MET A 1 90 ? -7.291 10.813 -7.350 1.00 46.38 90 MET A CA 1
ATOM 711 C C . MET A 1 90 ? -8.491 11.683 -6.999 1.00 46.38 90 MET A C 1
ATOM 713 O O . MET A 1 90 ? -8.761 12.648 -7.700 1.00 46.38 90 MET A O 1
ATOM 717 N N . MET A 1 91 ? -9.226 11.272 -5.959 1.00 42.00 91 MET A N 1
ATOM 718 C CA . MET A 1 91 ? -10.047 12.104 -5.066 1.00 42.00 91 MET A CA 1
ATOM 719 C C . MET A 1 91 ? -10.359 11.300 -3.796 1.00 42.00 91 MET A C 1
ATOM 721 O O . MET A 1 91 ? -11.295 10.502 -3.792 1.00 42.00 91 MET A O 1
ATOM 725 N N . ALA A 1 92 ? -9.551 11.503 -2.755 1.00 38.28 92 ALA A N 1
ATOM 726 C CA . ALA A 1 92 ? -9.908 11.402 -1.337 1.00 38.28 92 ALA A CA 1
ATOM 727 C C . ALA A 1 92 ? -8.782 12.045 -0.518 1.00 38.28 92 ALA A C 1
ATOM 729 O O . ALA A 1 92 ? -7.632 11.564 -0.643 1.00 38.28 92 ALA A O 1
#

Organism: Rhizophagus irregularis (strain DAOM 181602 / DAOM 197198 / MUCL 43194) (NCBI:txid747089)

pLDDT: mean 81.74, std 14.23, range [38.28, 96.38]

Foldseek 3Di:
DDLVVCVVLVDDPVLSVVLVVLVVDPPHDVVVVVVSVVVSVVVVVVVVVVVVVVVVVVVVQVVVAPPDPDPDRSNVVCVVVVVPDDDPDPDD

InterPro domains:
  IPR000551 MerR-type HTH domain [PS50937] (6-22)
  IPR009061 Putative DNA-binding domain superfamily [SSF46955] (5-81)
  IPR015358 Transcription regulator MerR, DNA binding [PF09278] (5-61)

Sequence (92 aa):
MHPMIARDLGFSLEEIADLLKLWNDKSRQSADVKRLAQEHMDDLERRMENMRRMADTLRALIKSCAGDERVECPILQTLMTADAKSHPGMMA

Radius of gyration: 20.88 Å; chains: 1; bounding box: 41×22×57 Å